Protein AF-A0A2P1QY27-F1 (afdb_monomer)

Mean predicted aligned error: 7.54 Å

Solvent-accessible surface area (backbone atoms only — not comparable to full-atom values): 5660 Å² total; per-residue (Å²): 138,79,81,81,84,64,83,78,68,60,82,77,63,62,79,51,90,59,43,98,46,76,68,22,73,76,40,82,64,39,32,54,49,47,54,47,47,26,58,73,45,59,69,72,42,33,53,50,48,37,59,43,25,78,76,29,68,55,36,13,52,50,50,46,54,51,41,55,50,51,56,69,72,60,80,57,88,88,43,80,82,35,69,67,48,49,41,46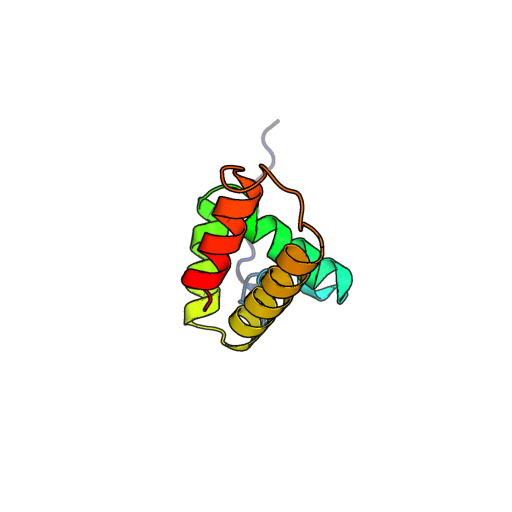,54,49,49,44,63,63,32,95

Secondary structure (DSSP, 8-sta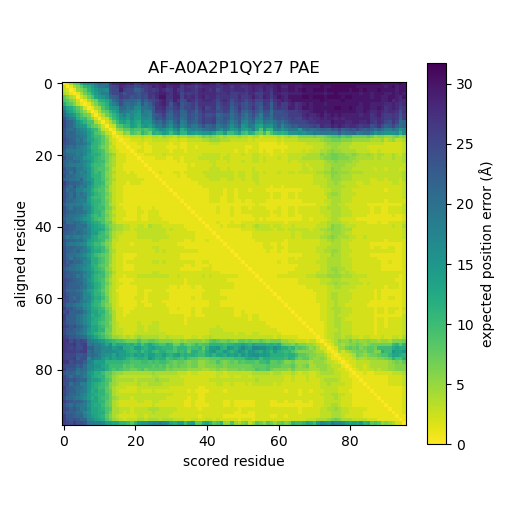te):
-PPP-----GGGGS--TT-SSGGGGS-HHHHHHHHHHHHHS-HHHHHHHHHHHHH-HHHHHHHHHHHHHHHHH---TT-TTSHHHHHHHHHHHH--

Sequence (96 aa):
MKLPEGPQNTSILHPLPGFVGMYGTKNHLEDKATIGAEVMGPQVFYNRLVQTCQTDPIVAAKVRKTVSRWKAFWPFAGAENTEWKARITQAERDCG

Structure (mmCIF, N/CA/C/O backbone):
data_AF-A0A2P1QY27-F1
#
_entry.id   AF-A0A2P1QY27-F1
#
loop_
_atom_site.group_PDB
_atom_site.id
_atom_site.type_symbol
_atom_site.label_atom_id
_atom_site.label_alt_id
_atom_site.label_comp_id
_atom_site.label_asym_id
_atom_site.label_entity_id
_atom_site.label_seq_id
_atom_site.pdbx_PDB_ins_code
_atom_site.Cartn_x
_atom_site.Cartn_y
_atom_site.Cartn_z
_atom_site.occupancy
_atom_site.B_iso_or_equiv
_atom_site.auth_seq_id
_atom_site.auth_comp_id
_atom_site.auth_asym_id
_atom_site.auth_atom_id
_atom_site.pdbx_PDB_model_num
ATOM 1 N N . MET A 1 1 ? 9.985 34.995 -5.768 1.00 34.78 1 MET A N 1
ATOM 2 C CA . MET A 1 1 ? 11.161 34.204 -6.188 1.00 34.78 1 MET A CA 1
ATOM 3 C C . MET A 1 1 ? 10.654 32.835 -6.619 1.00 34.78 1 MET A C 1
ATOM 5 O O . MET A 1 1 ? 10.178 32.090 -5.776 1.00 34.78 1 MET A O 1
ATOM 9 N N . LYS A 1 2 ? 10.602 32.573 -7.928 1.00 40.88 2 LYS A N 1
ATOM 10 C CA . LYS A 1 2 ? 10.138 31.302 -8.501 1.00 40.88 2 LYS A CA 1
ATOM 11 C C . LYS A 1 2 ? 11.387 30.462 -8.757 1.00 40.88 2 LYS A C 1
ATOM 13 O O . LYS A 1 2 ? 12.289 30.943 -9.437 1.00 40.88 2 LYS A O 1
ATOM 18 N N . LEU A 1 3 ? 11.487 29.289 -8.137 1.00 40.84 3 LEU A N 1
ATOM 19 C CA . LEU A 1 3 ? 12.597 28.370 -8.399 1.00 40.84 3 LEU A CA 1
ATOM 20 C C . LEU A 1 3 ? 12.514 27.914 -9.868 1.00 40.84 3 LEU A C 1
ATOM 22 O O . LEU A 1 3 ? 11.403 27.663 -10.341 1.00 40.84 3 LEU A O 1
ATOM 26 N N . PRO A 1 4 ? 13.635 27.847 -10.606 1.00 44.97 4 PRO A N 1
ATOM 27 C CA . PRO A 1 4 ? 13.617 27.388 -11.986 1.00 44.97 4 PRO A CA 1
ATOM 28 C C . PRO A 1 4 ? 13.300 25.890 -12.020 1.00 44.97 4 PRO A C 1
ATOM 30 O O . PRO A 1 4 ? 13.936 25.093 -11.329 1.00 44.97 4 PRO A O 1
ATOM 33 N N . GLU A 1 5 ? 12.314 25.508 -12.829 1.00 55.34 5 GLU A N 1
ATOM 34 C CA . GLU A 1 5 ? 12.055 24.111 -13.171 1.00 55.34 5 GLU A CA 1
ATOM 35 C C . GLU A 1 5 ? 13.187 23.637 -14.090 1.00 55.34 5 GLU A C 1
ATOM 37 O O . GLU A 1 5 ? 13.181 23.877 -15.297 1.00 55.34 5 GLU A O 1
ATOM 42 N N . GLY A 1 6 ? 14.212 23.014 -13.503 1.00 48.31 6 GLY A N 1
ATOM 43 C CA . GLY A 1 6 ? 15.174 22.223 -14.267 1.00 48.31 6 GLY A CA 1
ATOM 44 C C . GLY A 1 6 ? 14.463 21.055 -14.963 1.00 48.31 6 GLY A C 1
ATOM 45 O O . GLY A 1 6 ? 13.357 20.690 -14.550 1.00 48.31 6 GLY A O 1
ATOM 46 N N . PRO A 1 7 ? 15.064 20.446 -16.003 1.00 47.41 7 PRO A N 1
ATOM 47 C CA . PRO A 1 7 ? 14.480 19.267 -16.627 1.00 47.41 7 PRO A CA 1
ATOM 48 C C . PRO A 1 7 ? 14.232 18.236 -15.528 1.00 47.41 7 PRO A C 1
ATOM 50 O O . PRO A 1 7 ? 15.164 17.832 -14.828 1.00 47.41 7 PRO A O 1
ATOM 53 N N . GLN A 1 8 ? 12.968 17.859 -15.326 1.00 50.94 8 GLN A N 1
ATOM 54 C CA . GLN A 1 8 ? 12.630 16.764 -14.432 1.00 50.94 8 GLN A CA 1
ATOM 55 C C . GLN A 1 8 ? 13.368 15.545 -14.973 1.00 50.94 8 GLN A C 1
ATOM 57 O O . GLN A 1 8 ? 13.029 15.027 -16.035 1.00 50.94 8 GLN A O 1
ATOM 62 N N . ASN A 1 9 ? 14.437 15.141 -14.288 1.00 39.09 9 ASN A N 1
ATOM 63 C CA . ASN A 1 9 ? 15.224 13.984 -14.666 1.00 39.09 9 ASN A CA 1
ATOM 64 C C . ASN A 1 9 ? 14.401 12.731 -14.346 1.00 39.09 9 ASN A C 1
ATOM 66 O O . ASN A 1 9 ? 14.579 12.078 -13.318 1.00 39.09 9 ASN A O 1
ATOM 70 N N . THR A 1 10 ? 13.446 12.426 -15.219 1.00 45.09 10 THR A N 1
ATOM 71 C CA . THR A 1 10 ? 12.565 11.260 -15.129 1.00 45.09 10 THR A CA 1
ATOM 72 C C . THR A 1 10 ? 13.338 9.945 -15.242 1.00 45.09 10 THR A C 1
ATOM 74 O O . THR A 1 10 ? 12.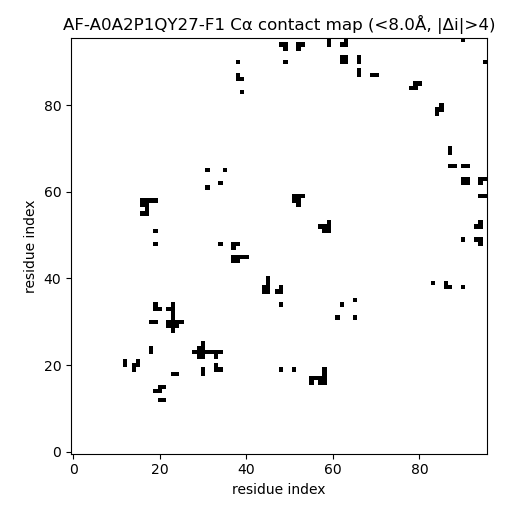804 8.901 -14.883 1.00 45.09 10 THR A O 1
ATOM 77 N N . SER A 1 11 ? 14.623 9.985 -15.620 1.00 42.59 11 SER A N 1
ATOM 78 C CA . SER A 1 11 ? 15.526 8.828 -15.622 1.00 42.59 11 SER A CA 1
ATOM 79 C C . SER A 1 11 ? 15.871 8.309 -14.215 1.00 42.59 11 SER A C 1
ATOM 81 O O . SER A 1 11 ? 16.302 7.168 -14.090 1.00 42.59 11 SER A O 1
ATOM 83 N N . ILE A 1 12 ? 15.664 9.092 -13.145 1.00 46.03 12 ILE A N 1
ATOM 84 C CA . ILE A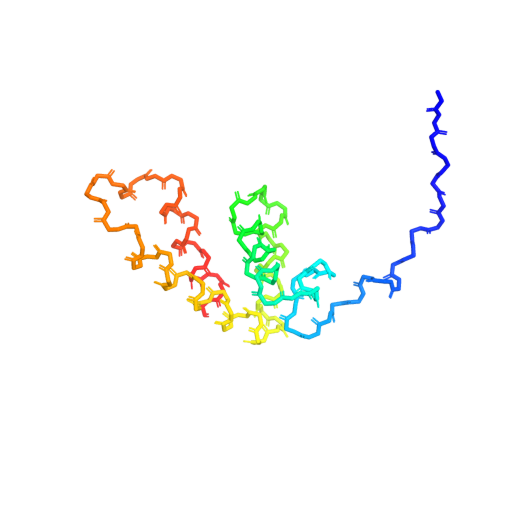 1 12 ? 15.808 8.624 -11.744 1.00 46.03 12 ILE A CA 1
ATOM 85 C C . ILE A 1 12 ? 14.508 7.949 -11.246 1.00 46.03 12 ILE A C 1
ATOM 87 O O . ILE A 1 12 ? 14.467 7.355 -10.173 1.00 46.03 12 ILE A O 1
ATOM 91 N N . LEU A 1 13 ? 13.433 8.017 -12.037 1.00 51.56 13 LEU A N 1
ATOM 92 C CA . LEU A 1 13 ? 12.094 7.527 -11.706 1.00 51.56 13 LEU A CA 1
ATOM 93 C C . LEU A 1 13 ? 11.719 6.252 -12.476 1.00 51.56 13 LEU A C 1
ATOM 95 O O . LEU A 1 13 ? 10.534 5.936 -12.580 1.00 51.56 13 LEU A O 1
ATOM 99 N N . HIS A 1 14 ? 12.688 5.503 -13.014 1.00 49.69 14 HIS A N 1
ATOM 100 C CA . HIS A 1 14 ? 12.382 4.152 -13.484 1.00 49.69 14 HIS A CA 1
ATOM 101 C C . HIS A 1 14 ? 11.929 3.307 -12.283 1.00 49.69 14 HIS A C 1
ATOM 103 O O . HIS A 1 14 ? 12.606 3.334 -11.250 1.00 49.69 14 HIS A O 1
ATOM 109 N N . PRO A 1 15 ? 10.797 2.582 -12.371 1.00 65.12 15 PRO A N 1
ATOM 110 C CA . PRO A 1 15 ? 10.396 1.682 -11.302 1.00 65.12 15 PRO A CA 1
ATOM 111 C C . PRO A 1 15 ? 11.505 0.647 -11.111 1.00 65.12 15 PRO A C 1
ATOM 113 O O . PRO A 1 15 ? 11.802 -0.140 -12.009 1.00 65.12 15 PRO A O 1
ATOM 116 N N . LEU A 1 16 ? 12.164 0.698 -9.955 1.00 85.25 16 LEU A N 1
ATOM 117 C CA . LEU A 1 16 ? 13.104 -0.335 -9.552 1.00 85.25 16 LEU A CA 1
ATOM 118 C C . LEU A 1 16 ? 12.282 -1.556 -9.145 1.00 85.25 16 LEU A C 1
ATOM 120 O O . LEU A 1 16 ? 11.458 -1.418 -8.235 1.00 85.25 16 LEU A O 1
ATOM 124 N N . PRO A 1 17 ? 12.493 -2.729 -9.770 1.00 90.50 17 PRO A N 1
ATOM 125 C CA . PRO A 1 17 ? 11.739 -3.923 -9.426 1.00 90.50 17 PRO A CA 1
ATOM 126 C C . PRO A 1 17 ? 11.759 -4.184 -7.918 1.00 90.50 17 PRO A C 1
ATOM 128 O O . PRO A 1 17 ? 12.810 -4.201 -7.273 1.00 90.50 17 PRO A O 1
ATOM 131 N N . GLY A 1 18 ? 10.576 -4.363 -7.351 1.00 94.38 18 GLY A N 1
ATOM 132 C CA . GLY A 1 18 ? 10.339 -4.566 -5.935 1.00 94.38 18 GLY A CA 1
ATOM 133 C C . GLY A 1 18 ? 10.217 -3.295 -5.097 1.00 94.38 18 GLY A C 1
ATOM 134 O O . GLY A 1 18 ? 10.034 -3.441 -3.889 1.00 94.38 18 GLY A O 1
ATOM 135 N N . PHE A 1 19 ? 10.297 -2.083 -5.654 1.00 94.75 19 PHE A N 1
ATOM 136 C CA . PHE A 1 19 ? 10.207 -0.833 -4.888 1.00 94.75 19 PHE A CA 1
ATOM 137 C C . PHE A 1 19 ? 9.162 0.129 -5.460 1.00 94.75 19 PHE A C 1
ATOM 139 O O . PHE A 1 19 ? 9.122 0.406 -6.653 1.00 94.75 19 PHE A O 1
ATOM 146 N N . VAL A 1 20 ? 8.360 0.718 -4.572 1.00 93.00 20 VAL A N 1
ATOM 147 C CA . VAL A 1 20 ? 7.324 1.709 -4.928 1.00 93.00 20 VAL A CA 1
ATOM 148 C C . VAL A 1 20 ? 7.893 3.118 -5.161 1.00 93.00 20 VAL A C 1
ATOM 150 O O . VAL A 1 20 ? 7.262 3.966 -5.788 1.00 93.00 20 VAL A O 1
ATOM 153 N N . GLY A 1 21 ? 9.118 3.372 -4.693 1.00 90.00 21 GLY A N 1
ATOM 154 C CA . GLY A 1 21 ? 9.814 4.640 -4.873 1.00 90.00 21 GLY A CA 1
ATOM 155 C C . GLY A 1 21 ? 11.272 4.577 -4.425 1.00 90.00 21 GLY A C 1
ATOM 156 O O . GLY A 1 21 ? 11.664 3.712 -3.642 1.00 90.00 21 GLY A O 1
ATOM 157 N N . MET A 1 22 ? 12.079 5.532 -4.897 1.00 89.38 22 MET A N 1
ATOM 158 C CA . MET A 1 22 ? 13.528 5.569 -4.653 1.00 89.38 22 MET A CA 1
ATOM 159 C C . MET A 1 22 ? 13.897 5.580 -3.167 1.00 89.38 22 MET A C 1
ATOM 161 O O . MET A 1 22 ? 14.891 4.976 -2.774 1.00 89.38 22 MET A O 1
ATOM 165 N N . TYR A 1 23 ? 13.096 6.229 -2.319 1.00 90.44 23 TYR A N 1
ATOM 166 C CA . TYR A 1 23 ? 13.378 6.292 -0.884 1.00 90.44 23 TYR A CA 1
ATOM 167 C C . TYR A 1 23 ? 13.367 4.906 -0.220 1.00 90.44 23 TYR A C 1
ATOM 169 O O . TYR A 1 23 ? 14.200 4.635 0.644 1.00 90.44 23 TYR A O 1
ATOM 177 N N . GLY A 1 24 ? 12.524 3.988 -0.708 1.00 92.81 24 GLY A N 1
ATOM 178 C CA . GLY A 1 24 ? 12.461 2.610 -0.223 1.00 92.81 24 GLY A CA 1
ATOM 179 C C . GLY A 1 24 ? 13.743 1.807 -0.461 1.00 92.81 24 GLY A C 1
ATOM 180 O O . GLY A 1 24 ? 13.991 0.825 0.230 1.00 92.81 24 GLY A O 1
ATOM 181 N N . THR A 1 25 ? 14.607 2.246 -1.379 1.00 93.75 25 THR A N 1
ATOM 182 C CA . THR A 1 25 ? 15.871 1.555 -1.685 1.00 93.75 25 THR A CA 1
ATOM 183 C C . THR A 1 25 ? 16.953 1.771 -0.628 1.00 93.75 25 THR A C 1
ATOM 185 O O . THR A 1 25 ? 17.946 1.047 -0.612 1.00 93.75 25 THR A O 1
ATOM 188 N N . LYS A 1 26 ? 16.771 2.740 0.282 1.00 93.25 26 LYS A N 1
ATOM 189 C CA . LYS A 1 26 ? 17.765 3.075 1.312 1.00 93.25 26 LYS A CA 1
ATOM 190 C C . LYS A 1 26 ? 18.019 1.930 2.285 1.00 93.25 26 LYS A C 1
ATOM 192 O O . LYS A 1 26 ? 19.166 1.670 2.632 1.00 93.25 26 LYS A O 1
ATOM 197 N N . ASN A 1 27 ? 16.958 1.298 2.781 1.00 95.50 27 ASN A N 1
ATOM 198 C CA . ASN A 1 27 ? 17.022 0.131 3.655 1.00 95.50 27 ASN A CA 1
ATOM 199 C C . ASN A 1 27 ? 15.630 -0.511 3.800 1.00 95.50 27 ASN A C 1
ATOM 201 O O . ASN A 1 27 ? 14.607 0.044 3.406 1.00 95.50 27 ASN A O 1
ATOM 205 N N . HIS A 1 28 ? 15.591 -1.683 4.430 1.00 94.75 28 HIS A N 1
ATOM 206 C CA . HIS A 1 28 ? 14.369 -2.467 4.602 1.00 94.75 28 HIS A CA 1
ATOM 207 C C . HIS A 1 28 ? 13.313 -1.835 5.532 1.00 94.75 28 HIS A C 1
ATOM 209 O O . HIS A 1 28 ? 12.177 -2.316 5.562 1.00 94.75 28 HIS A O 1
ATOM 215 N N . LEU A 1 29 ? 13.670 -0.838 6.350 1.00 96.50 29 LEU A N 1
ATOM 216 C CA . LEU A 1 29 ? 12.706 -0.072 7.143 1.00 96.50 29 LEU A CA 1
ATOM 217 C C . LEU A 1 29 ? 12.048 0.995 6.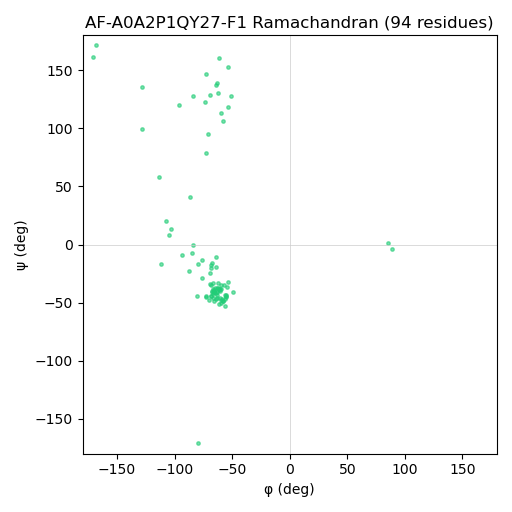268 1.00 96.50 29 LEU A C 1
ATOM 219 O O . LEU A 1 29 ? 10.822 1.081 6.266 1.00 96.50 29 LEU A O 1
ATOM 223 N N . GLU A 1 30 ? 12.832 1.703 5.454 1.00 97.25 30 GLU A N 1
ATOM 224 C CA . GLU A 1 30 ? 12.303 2.709 4.527 1.00 97.25 30 GLU A CA 1
ATOM 225 C C . GLU A 1 30 ? 11.450 2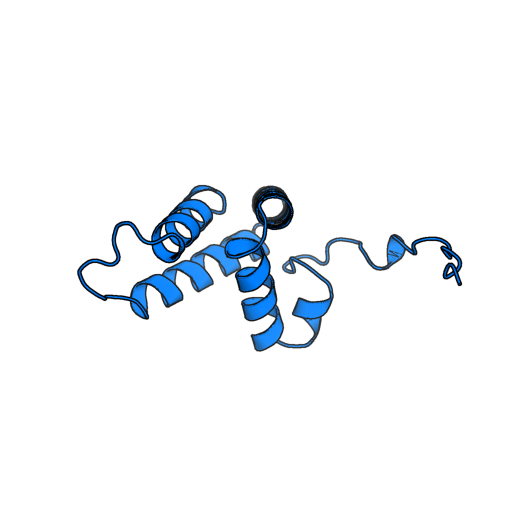.105 3.419 1.00 97.25 30 GLU A C 1
ATOM 227 O O . GLU A 1 30 ? 10.459 2.706 3.018 1.00 97.25 30 GLU A O 1
ATOM 232 N N . ASP A 1 31 ? 11.758 0.893 2.956 1.00 96.62 31 ASP A N 1
ATOM 233 C CA . ASP A 1 31 ? 10.901 0.169 2.011 1.00 96.62 31 ASP A CA 1
ATOM 234 C C . ASP A 1 31 ? 9.486 -0.038 2.582 1.00 96.62 31 ASP A C 1
ATOM 236 O O . ASP A 1 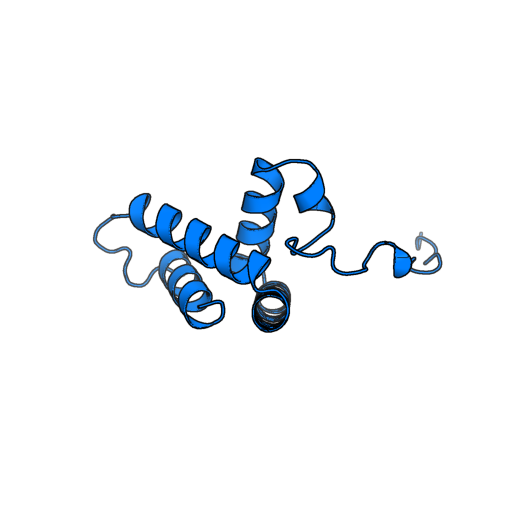31 ? 8.480 0.314 1.965 1.00 96.62 31 ASP A O 1
ATOM 240 N N . LYS A 1 32 ? 9.400 -0.517 3.830 1.00 96.19 32 LYS A N 1
ATOM 241 C CA . LYS A 1 32 ? 8.117 -0.710 4.524 1.00 96.19 32 LYS A CA 1
ATOM 242 C C . LYS A 1 32 ? 7.415 0.617 4.796 1.00 96.19 32 LYS A C 1
ATOM 244 O O . LYS A 1 32 ? 6.197 0.680 4.661 1.00 96.19 32 LYS A O 1
ATOM 249 N N . ALA A 1 33 ? 8.161 1.651 5.187 1.00 96.38 33 ALA A N 1
ATOM 250 C CA . ALA A 1 33 ? 7.612 2.975 5.456 1.00 96.38 33 ALA A CA 1
ATOM 251 C C . ALA A 1 33 ? 7.067 3.626 4.180 1.00 96.38 33 ALA A C 1
ATOM 253 O O . ALA A 1 33 ? 5.977 4.189 4.205 1.00 96.38 33 ALA A O 1
ATOM 254 N N . THR A 1 34 ? 7.769 3.478 3.054 1.00 96.38 34 THR A N 1
ATOM 255 C CA . THR A 1 34 ? 7.336 4.005 1.754 1.00 96.38 34 THR A CA 1
ATOM 256 C C . THR A 1 34 ? 6.078 3.284 1.274 1.00 96.38 34 THR A C 1
ATOM 258 O O . THR A 1 34 ? 5.109 3.945 0.923 1.00 96.38 34 THR A O 1
ATOM 261 N N . ILE A 1 35 ? 6.027 1.946 1.356 1.00 96.88 35 ILE A N 1
ATOM 262 C CA . ILE A 1 35 ? 4.785 1.189 1.107 1.00 96.88 35 ILE A CA 1
ATOM 263 C C . ILE A 1 35 ? 3.665 1.686 2.027 1.00 96.88 35 ILE A C 1
ATOM 265 O O . ILE A 1 35 ? 2.536 1.884 1.586 1.00 96.88 35 ILE A O 1
ATOM 269 N N . GLY A 1 36 ? 3.974 1.920 3.303 1.00 96.19 36 GLY A N 1
ATOM 270 C CA . GLY A 1 36 ? 2.992 2.404 4.260 1.00 96.19 36 GLY A CA 1
ATOM 271 C C . GLY A 1 36 ? 2.440 3.788 3.923 1.00 96.19 36 GLY A C 1
ATOM 272 O O . GLY A 1 36 ? 1.234 4.008 4.027 1.00 96.19 36 GLY A O 1
ATOM 273 N N . ALA A 1 37 ? 3.304 4.694 3.467 1.00 96.38 37 ALA A N 1
ATOM 274 C CA . ALA A 1 37 ? 2.929 6.026 3.012 1.00 96.38 37 ALA A CA 1
ATOM 275 C C . ALA A 1 37 ? 2.042 5.977 1.760 1.00 96.38 37 ALA A C 1
ATOM 277 O O . ALA A 1 37 ? 1.093 6.750 1.667 1.00 96.38 37 ALA A O 1
ATOM 278 N N . GLU A 1 38 ? 2.298 5.052 0.833 1.00 96.69 38 GLU A N 1
ATOM 279 C CA . GLU A 1 38 ? 1.452 4.861 -0.351 1.00 96.69 38 GLU A CA 1
ATOM 280 C C . GLU A 1 38 ? 0.059 4.313 0.025 1.00 96.69 38 GLU A C 1
ATOM 282 O O . GLU A 1 38 ? -0.950 4.787 -0.494 1.00 96.69 38 GLU A O 1
ATOM 287 N N . VAL A 1 39 ? -0.028 3.370 0.978 1.00 96.94 39 VAL A N 1
ATOM 288 C CA . VAL A 1 39 ? -1.319 2.818 1.447 1.00 96.94 39 VAL A CA 1
ATOM 289 C C . VAL A 1 39 ? -2.143 3.858 2.220 1.00 96.94 39 VAL A C 1
ATOM 291 O O . VAL A 1 39 ? -3.356 3.977 2.027 1.00 96.94 39 VAL A O 1
ATOM 294 N N . MET A 1 40 ? -1.496 4.612 3.113 1.00 95.75 40 MET A N 1
ATOM 295 C CA . MET A 1 40 ? -2.182 5.536 4.028 1.00 95.75 40 MET A CA 1
ATOM 296 C C . MET A 1 40 ? -2.279 6.970 3.512 1.00 95.75 40 MET A C 1
ATOM 298 O O . MET A 1 40 ? -2.970 7.792 4.109 1.00 95.75 40 MET A O 1
ATOM 302 N N . GLY A 1 41 ? -1.596 7.277 2.414 1.00 94.56 41 GLY A N 1
ATOM 303 C CA . GLY A 1 41 ? -1.520 8.614 1.852 1.00 94.56 41 GLY A CA 1
ATOM 304 C C . GLY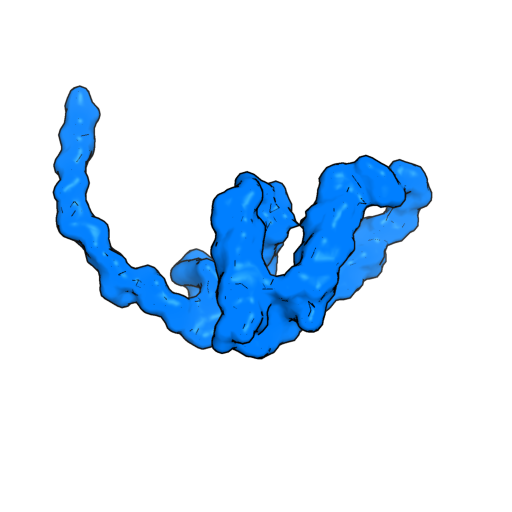 A 1 41 ? -2.742 9.029 1.023 1.00 94.56 41 GLY A C 1
ATOM 305 O O . GLY A 1 41 ? -3.777 8.353 0.987 1.00 94.56 41 GLY A O 1
ATOM 306 N N . PRO A 1 42 ? -2.632 10.175 0.329 1.00 95.88 42 PRO A N 1
ATOM 307 C CA . PRO A 1 42 ? -3.626 10.635 -0.635 1.00 95.88 42 PRO A CA 1
ATOM 308 C C . PRO A 1 42 ? -3.952 9.593 -1.717 1.00 95.88 42 PRO A C 1
ATOM 310 O O . PRO A 1 42 ? -3.096 8.806 -2.115 1.00 95.88 42 PRO A O 1
ATOM 313 N N . GLN A 1 43 ? -5.168 9.650 -2.272 1.00 95.19 43 GLN A N 1
ATOM 314 C CA . GLN A 1 43 ? -5.659 8.685 -3.272 1.00 95.19 43 GLN A CA 1
ATOM 315 C C . GLN A 1 43 ? -4.732 8.523 -4.490 1.00 95.19 43 GLN A C 1
ATOM 317 O O . GLN A 1 43 ? -4.637 7.438 -5.054 1.00 95.19 43 GLN A O 1
ATOM 322 N N . VAL A 1 44 ? -4.032 9.585 -4.901 1.00 94.12 44 VAL A N 1
ATOM 323 C CA . VAL A 1 44 ? -3.088 9.535 -6.030 1.00 94.12 44 VAL A CA 1
ATOM 324 C C . VAL A 1 44 ? -1.918 8.574 -5.781 1.00 94.12 44 VAL A C 1
ATOM 326 O O . VAL A 1 44 ? -1.514 7.865 -6.699 1.00 94.12 44 VAL A O 1
ATOM 329 N N . PHE A 1 45 ? -1.418 8.505 -4.546 1.00 94.12 45 PHE A N 1
ATOM 330 C CA . PHE A 1 45 ? -0.363 7.572 -4.138 1.00 94.12 45 PHE A CA 1
ATOM 331 C C . PHE A 1 45 ? -0.911 6.145 -4.121 1.00 94.12 45 PHE A C 1
ATOM 333 O O . PHE A 1 45 ? -0.399 5.259 -4.801 1.00 94.12 45 PHE A O 1
ATOM 340 N N . TYR A 1 46 ? -2.078 5.960 -3.504 1.00 96.75 46 TYR A N 1
ATOM 341 C CA . TYR A 1 46 ? -2.754 4.668 -3.496 1.00 96.75 46 TYR A CA 1
ATOM 342 C C . TYR A 1 46 ? -3.003 4.104 -4.908 1.00 96.75 46 TYR A C 1
ATOM 344 O O . TYR A 1 46 ? -2.695 2.948 -5.188 1.00 96.75 46 TYR A O 1
ATOM 352 N N . ASN A 1 47 ? -3.488 4.926 -5.842 1.00 96.12 47 ASN A N 1
ATOM 353 C CA . ASN A 1 47 ? -3.712 4.500 -7.225 1.00 96.12 47 ASN A CA 1
ATOM 354 C C . ASN A 1 47 ? -2.412 4.051 -7.910 1.00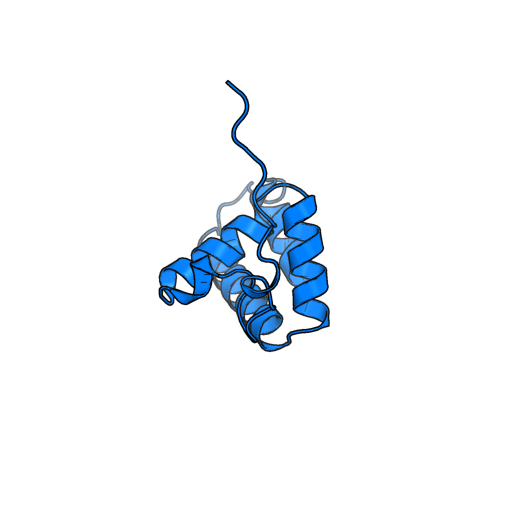 96.12 47 ASN A C 1
ATOM 356 O O . ASN A 1 47 ? -2.408 3.060 -8.643 1.00 96.12 47 ASN A O 1
ATOM 360 N N . ARG A 1 48 ? -1.300 4.752 -7.656 1.00 93.44 48 ARG A N 1
ATOM 361 C CA . ARG A 1 48 ? 0.023 4.372 -8.164 1.00 93.44 48 ARG A CA 1
ATOM 362 C C . ARG A 1 48 ? 0.497 3.050 -7.560 1.00 93.44 48 ARG A C 1
ATOM 364 O O . ARG A 1 48 ? 1.051 2.219 -8.283 1.00 93.44 48 ARG A O 1
ATOM 371 N N . LEU A 1 49 ? 0.270 2.837 -6.265 1.00 96.12 49 LEU A N 1
ATOM 372 C CA . LEU A 1 49 ? 0.580 1.575 -5.598 1.00 96.12 49 LEU A CA 1
ATOM 373 C C . LEU A 1 49 ? -0.148 0.408 -6.263 1.00 96.12 49 LEU A C 1
ATOM 375 O O . LEU A 1 49 ? 0.498 -0.575 -6.611 1.00 96.12 49 LEU A O 1
ATOM 379 N N . VAL A 1 50 ? -1.454 0.542 -6.508 1.00 97.38 50 VAL A N 1
ATOM 380 C CA . VAL A 1 50 ? -2.259 -0.499 -7.168 1.00 97.38 50 VAL A CA 1
ATOM 381 C C . VAL A 1 50 ? -1.731 -0.805 -8.572 1.00 97.38 50 VAL A C 1
ATOM 383 O O . VAL A 1 50 ? -1.512 -1.969 -8.901 1.00 97.38 50 VAL A O 1
ATOM 386 N N . GLN A 1 51 ? -1.432 0.218 -9.379 1.00 94.75 51 GLN A N 1
ATOM 387 C CA . GLN A 1 51 ? -0.821 0.030 -10.707 1.00 94.75 51 GLN A CA 1
ATOM 388 C C . GLN A 1 51 ? 0.535 -0.692 -10.629 1.00 94.75 51 GLN A C 1
ATOM 390 O O . GLN A 1 51 ? 0.854 -1.539 -11.467 1.00 94.75 51 GLN A O 1
ATOM 395 N N . THR A 1 52 ? 1.328 -0.385 -9.601 1.00 94.75 52 THR A N 1
ATOM 396 C CA . THR A 1 52 ? 2.621 -1.038 -9.365 1.00 94.75 52 THR A CA 1
ATOM 397 C C . THR A 1 52 ? 2.421 -2.497 -8.958 1.00 94.75 52 THR A C 1
ATOM 399 O O . THR A 1 52 ? 3.068 -3.370 -9.514 1.00 94.75 52 THR A O 1
ATOM 402 N N . CYS A 1 53 ? 1.480 -2.802 -8.064 1.00 96.69 53 CYS A N 1
ATOM 403 C CA . CYS A 1 53 ? 1.173 -4.176 -7.651 1.00 96.69 53 CYS A CA 1
ATOM 404 C C . CYS A 1 53 ? 0.723 -5.069 -8.819 1.00 96.69 53 CYS A C 1
ATOM 406 O O . CYS A 1 53 ? 1.061 -6.250 -8.851 1.00 96.69 53 CYS A O 1
ATOM 408 N N . GLN A 1 54 ? -0.002 -4.510 -9.792 1.00 95.38 54 GLN A N 1
ATOM 409 C CA . GLN A 1 54 ? -0.451 -5.234 -10.988 1.00 95.38 54 GLN A CA 1
ATOM 410 C C . GLN A 1 54 ? 0.694 -5.603 -11.941 1.00 95.38 54 GLN A C 1
ATOM 412 O O . GLN A 1 54 ? 0.563 -6.544 -12.722 1.00 95.38 54 GLN A O 1
ATOM 417 N N . THR A 1 55 ? 1.804 -4.863 -11.899 1.00 94.38 55 THR A N 1
ATOM 418 C CA . THR A 1 55 ? 2.939 -5.027 -12.822 1.00 94.38 55 THR A CA 1
ATOM 419 C C . THR A 1 55 ? 4.197 -5.571 -12.141 1.00 94.38 55 THR A C 1
ATOM 421 O O . THR A 1 55 ? 5.076 -6.102 -12.817 1.00 94.38 55 THR A O 1
ATOM 424 N N . ASP A 1 56 ? 4.266 -5.505 -10.809 1.00 95.31 56 ASP A N 1
ATOM 425 C CA . ASP A 1 56 ? 5.395 -5.930 -9.990 1.00 95.31 56 ASP A CA 1
ATOM 426 C C . ASP A 1 56 ? 4.942 -6.890 -8.864 1.00 95.31 56 ASP A C 1
ATOM 428 O O . ASP A 1 56 ? 4.474 -6.460 -7.798 1.00 95.31 56 ASP A O 1
ATOM 432 N N . PRO A 1 57 ? 5.112 -8.215 -9.048 1.00 95.69 57 PRO A N 1
ATOM 433 C CA . PRO A 1 57 ? 4.672 -9.205 -8.067 1.00 95.69 57 PRO A CA 1
ATOM 434 C C . PRO A 1 57 ? 5.478 -9.167 -6.758 1.00 95.69 57 PRO A C 1
ATOM 436 O O . PRO A 1 57 ? 4.998 -9.656 -5.729 1.00 95.69 57 PRO A O 1
ATOM 439 N N . ILE A 1 58 ? 6.687 -8.589 -6.760 1.00 96.69 58 ILE A N 1
ATOM 440 C CA . ILE A 1 58 ? 7.496 -8.423 -5.547 1.00 96.69 58 ILE A CA 1
ATOM 441 C C . ILE A 1 58 ? 6.882 -7.322 -4.684 1.00 96.69 58 ILE A C 1
ATOM 443 O O . ILE A 1 58 ? 6.725 -7.517 -3.474 1.00 96.69 58 ILE A O 1
ATOM 447 N N . VAL A 1 59 ? 6.487 -6.197 -5.288 1.00 96.69 59 VAL A N 1
ATOM 448 C CA . VAL A 1 59 ? 5.757 -5.131 -4.584 1.00 96.69 59 VAL A CA 1
ATOM 449 C C . VAL A 1 59 ? 4.446 -5.671 -4.015 1.00 96.69 59 VAL A C 1
ATOM 451 O O . VAL A 1 59 ? 4.204 -5.504 -2.818 1.00 96.69 59 VAL A O 1
ATOM 454 N N . ALA A 1 60 ? 3.655 -6.403 -4.806 1.00 97.81 60 ALA A N 1
ATOM 455 C CA . ALA A 1 60 ? 2.410 -7.017 -4.334 1.00 97.81 60 ALA A CA 1
ATOM 456 C C . ALA A 1 60 ? 2.638 -7.930 -3.110 1.00 97.81 60 ALA A C 1
ATOM 458 O O . ALA A 1 60 ? 1.978 -7.797 -2.075 1.00 97.81 60 ALA A O 1
ATOM 459 N N . ALA A 1 61 ? 3.652 -8.804 -3.162 1.00 97.62 61 ALA A N 1
ATOM 460 C CA . ALA A 1 61 ? 4.005 -9.673 -2.038 1.00 97.62 61 ALA A CA 1
ATOM 461 C C . ALA A 1 61 ? 4.428 -8.892 -0.781 1.00 97.62 61 ALA A C 1
ATOM 463 O O . ALA A 1 61 ? 4.071 -9.273 0.341 1.00 97.62 61 ALA A O 1
ATOM 464 N N . LYS A 1 62 ? 5.167 -7.788 -0.946 1.00 97.69 62 LYS A N 1
ATOM 465 C CA . LYS A 1 62 ? 5.548 -6.906 0.165 1.00 97.69 62 LYS A CA 1
ATOM 466 C C . LYS A 1 62 ? 4.330 -6.210 0.773 1.00 97.69 62 LYS A C 1
ATOM 468 O O . LYS A 1 62 ? 4.229 -6.190 2.000 1.00 97.69 62 LYS A O 1
ATOM 473 N N . VAL A 1 63 ? 3.394 -5.713 -0.039 1.00 97.62 63 VAL A N 1
ATOM 474 C CA . VAL A 1 63 ? 2.141 -5.100 0.441 1.00 97.62 63 VAL A CA 1
ATOM 475 C C . VAL A 1 63 ? 1.334 -6.105 1.259 1.00 97.62 63 VAL A C 1
ATOM 477 O O . VAL A 1 63 ? 1.024 -5.817 2.415 1.00 97.62 63 VAL A O 1
ATOM 480 N N . ARG A 1 64 ? 1.100 -7.322 0.741 1.00 96.31 64 ARG A N 1
ATOM 481 C CA . ARG A 1 64 ? 0.397 -8.389 1.483 1.00 96.31 64 ARG A CA 1
ATOM 482 C C . ARG A 1 64 ? 1.055 -8.687 2.831 1.00 96.31 64 ARG A C 1
ATOM 484 O O . ARG A 1 64 ? 0.379 -8.785 3.856 1.00 96.31 64 ARG A O 1
ATOM 491 N N . LYS A 1 65 ? 2.388 -8.783 2.861 1.00 96.25 65 LYS A N 1
ATOM 492 C CA . LYS A 1 65 ? 3.145 -9.027 4.098 1.00 96.25 65 LYS A CA 1
ATOM 493 C C . LYS A 1 65 ? 3.044 -7.863 5.088 1.00 96.25 65 LYS A C 1
ATOM 495 O O . LYS A 1 65 ? 2.951 -8.102 6.292 1.00 96.25 65 LYS A O 1
ATOM 500 N N . THR A 1 66 ? 3.072 -6.623 4.608 1.00 95.19 66 THR A N 1
ATOM 501 C CA . THR A 1 66 ? 2.907 -5.419 5.436 1.00 95.19 66 THR A CA 1
ATOM 502 C C . THR A 1 66 ? 1.501 -5.350 6.026 1.00 95.19 66 THR A C 1
ATOM 504 O O . THR A 1 66 ? 1.366 -5.232 7.243 1.00 95.19 66 THR A O 1
ATOM 507 N N . VAL A 1 67 ? 0.465 -5.539 5.204 1.00 94.12 67 VAL A N 1
ATOM 508 C CA . VAL A 1 67 ? -0.938 -5.568 5.641 1.00 94.12 67 VAL A CA 1
ATOM 509 C C . VAL A 1 67 ? -1.178 -6.665 6.677 1.00 94.12 67 VAL A C 1
ATOM 511 O O . VAL A 1 67 ? -1.747 -6.389 7.733 1.00 94.12 67 VAL A O 1
ATOM 514 N N . SER A 1 68 ? -0.687 -7.885 6.438 1.00 93.50 68 SER A N 1
ATOM 515 C CA . SER A 1 68 ? -0.793 -8.992 7.398 1.00 93.50 68 SER A CA 1
ATOM 516 C C . SER A 1 68 ? -0.212 -8.623 8.771 1.00 93.50 68 SER A C 1
ATOM 518 O O . SER A 1 68 ? -0.841 -8.863 9.803 1.00 93.50 68 SER A O 1
ATOM 520 N N . ARG A 1 69 ? 0.951 -7.960 8.798 1.00 92.94 69 ARG A N 1
ATOM 521 C CA . ARG A 1 69 ? 1.585 -7.498 10.043 1.00 92.94 69 ARG A CA 1
ATOM 522 C C . ARG A 1 69 ? 0.792 -6.398 10.733 1.00 92.94 69 ARG A C 1
ATOM 524 O O . ARG A 1 69 ? 0.665 -6.430 11.952 1.00 92.94 69 ARG A O 1
ATOM 531 N N . TRP A 1 70 ? 0.249 -5.443 9.986 1.00 91.50 70 TRP A N 1
ATOM 532 C CA . TRP A 1 70 ? -0.576 -4.385 10.566 1.00 91.50 70 TRP A CA 1
ATOM 533 C C . TRP A 1 70 ? -1.879 -4.917 11.159 1.00 91.50 70 TRP A C 1
ATOM 535 O O . TRP A 1 70 ? -2.253 -4.506 12.253 1.00 91.50 70 TRP A O 1
ATOM 545 N N . LYS A 1 71 ? -2.534 -5.871 10.486 1.00 88.94 71 LYS A N 1
ATOM 546 C CA . LYS A 1 71 ? -3.721 -6.550 11.023 1.00 88.94 71 LYS A CA 1
ATOM 547 C C . LYS A 1 71 ? -3.418 -7.292 12.324 1.00 88.94 71 LYS A C 1
ATOM 549 O O . LYS A 1 71 ? -4.218 -7.226 13.248 1.00 88.94 71 LYS A O 1
ATOM 554 N N . ALA A 1 72 ? -2.261 -7.951 12.411 1.00 89.31 72 ALA A N 1
ATOM 555 C CA . ALA A 1 72 ? -1.820 -8.617 13.637 1.00 89.31 72 ALA A CA 1
ATOM 556 C C . ALA A 1 72 ? -1.463 -7.626 14.762 1.00 89.31 72 ALA A C 1
ATOM 558 O O . ALA A 1 72 ? -1.677 -7.926 15.932 1.00 89.31 72 ALA A O 1
ATOM 559 N N . PHE A 1 73 ? -0.927 -6.452 14.415 1.00 83.50 73 PHE A N 1
ATOM 560 C CA . PHE A 1 73 ? -0.554 -5.413 15.378 1.00 83.50 73 PHE A CA 1
ATOM 561 C C . PHE A 1 73 ? -1.754 -4.634 15.936 1.00 83.50 73 PHE A C 1
ATOM 563 O O . PHE A 1 73 ? -1.686 -4.158 17.066 1.00 83.50 73 PHE A O 1
ATOM 570 N N . TRP A 1 74 ? -2.850 -4.505 15.177 1.00 77.06 74 TRP A N 1
ATOM 571 C CA . TRP A 1 74 ? -3.990 -3.652 15.539 1.00 77.06 74 TRP A CA 1
ATOM 572 C C . TRP A 1 74 ? -5.305 -4.416 15.834 1.00 77.06 74 TRP A C 1
ATOM 574 O O . TRP A 1 74 ? -6.323 -4.155 15.183 1.00 77.06 74 TRP A O 1
ATOM 584 N N . PRO A 1 75 ? -5.348 -5.350 16.809 1.00 73.12 75 PRO A N 1
ATOM 585 C CA . PRO A 1 75 ? -6.545 -6.131 17.129 1.00 73.12 75 PRO A CA 1
ATOM 586 C C . PRO A 1 75 ? -7.473 -5.422 18.139 1.00 73.12 75 PRO A C 1
ATOM 588 O O . PRO A 1 75 ? -7.994 -6.054 19.056 1.00 73.12 75 PRO A O 1
ATOM 591 N N . PHE A 1 76 ? -7.675 -4.106 18.024 1.00 70.69 76 PHE A N 1
ATOM 592 C CA . PHE A 1 76 ? -8.535 -3.367 18.958 1.00 70.69 76 PHE A CA 1
ATOM 593 C C . PHE A 1 76 ? -10.014 -3.460 18.556 1.00 70.69 76 PHE A C 1
ATOM 595 O O . PHE A 1 76 ? -10.376 -3.160 17.415 1.00 70.69 76 PHE A O 1
ATOM 602 N N . ALA A 1 77 ? -10.870 -3.853 19.503 1.00 74.88 77 ALA A N 1
ATOM 603 C CA . ALA A 1 77 ? -12.321 -3.876 19.322 1.00 74.88 77 ALA A CA 1
ATOM 604 C C . ALA A 1 77 ? -12.873 -2.455 19.091 1.00 74.88 77 ALA A C 1
ATOM 606 O O . ALA A 1 77 ? -12.435 -1.507 19.741 1.00 74.88 77 ALA A O 1
ATOM 607 N N . GLY A 1 78 ? -13.826 -2.303 18.166 1.00 79.94 78 GLY A N 1
ATOM 608 C CA . GLY A 1 78 ? -14.417 -1.011 17.795 1.00 79.94 78 GLY A CA 1
ATOM 609 C C . GLY A 1 78 ? -13.675 -0.279 16.669 1.00 79.94 78 GLY A C 1
ATOM 610 O O . GLY A 1 78 ? -14.127 0.770 16.215 1.00 79.94 78 GLY A O 1
ATOM 611 N N . ALA A 1 79 ? -12.550 -0.817 16.183 1.00 82.62 79 ALA A N 1
ATOM 612 C CA . ALA A 1 79 ? -11.776 -0.214 15.100 1.00 82.62 79 ALA A CA 1
ATOM 613 C C . ALA A 1 79 ? -12.291 -0.572 13.689 1.00 82.62 79 ALA A C 1
ATOM 615 O O . ALA A 1 79 ? -11.704 -0.121 12.703 1.00 82.62 79 ALA A O 1
ATOM 616 N N . GLU A 1 80 ? -13.354 -1.382 13.574 1.00 83.88 80 GLU A N 1
ATOM 617 C CA . GLU A 1 80 ? -13.931 -1.926 12.327 1.00 83.88 80 GLU A CA 1
ATOM 618 C C . GLU A 1 80 ? -14.156 -0.856 11.258 1.00 83.88 80 GLU A C 1
ATOM 620 O O . GLU A 1 80 ? -13.839 -1.086 10.093 1.00 83.88 80 GLU A O 1
ATOM 625 N N . ASN A 1 81 ? -14.629 0.318 11.677 1.00 87.06 81 ASN A N 1
ATOM 626 C CA . ASN A 1 81 ? -15.028 1.411 10.790 1.00 87.06 81 ASN A CA 1
ATOM 627 C C . ASN A 1 81 ? -13.991 2.543 10.721 1.00 87.06 81 ASN A C 1
ATOM 629 O O . ASN A 1 81 ? -14.294 3.635 10.246 1.00 87.06 81 ASN A O 1
ATOM 633 N N . THR A 1 82 ? -12.774 2.319 11.221 1.00 90.06 82 THR A N 1
ATOM 634 C CA . THR A 1 82 ? -11.708 3.323 11.126 1.00 90.06 82 THR A CA 1
ATOM 635 C C . THR A 1 82 ? -11.183 3.418 9.699 1.00 90.06 82 THR A C 1
ATOM 637 O O . THR A 1 82 ? -11.063 2.412 8.995 1.00 90.06 82 THR A O 1
ATOM 640 N N . GLU A 1 83 ? -10.782 4.624 9.293 1.00 91.12 83 GLU A N 1
ATOM 641 C CA . GLU A 1 83 ? -10.114 4.840 8.006 1.00 91.12 83 GLU A CA 1
ATOM 642 C C . GLU A 1 83 ? -8.880 3.936 7.857 1.00 91.12 83 GLU A C 1
ATOM 644 O O . GLU A 1 83 ? -8.636 3.370 6.794 1.00 91.12 83 GLU A O 1
ATOM 649 N N . TRP A 1 84 ? -8.152 3.718 8.956 1.00 89.75 84 TRP A N 1
ATOM 650 C CA . TRP A 1 84 ? -7.015 2.807 9.008 1.00 89.75 84 TRP A CA 1
ATOM 651 C C . TRP A 1 84 ? -7.395 1.385 8.562 1.00 89.75 84 TRP A C 1
ATOM 653 O O . TRP A 1 84 ? -6.783 0.829 7.649 1.00 89.75 84 TRP A O 1
ATOM 663 N N . LYS A 1 85 ? -8.445 0.799 9.155 1.00 90.56 85 LYS A N 1
ATOM 664 C CA . LYS A 1 85 ? -8.892 -0.567 8.832 1.00 90.56 85 LYS A CA 1
ATOM 665 C C . LYS A 1 85 ? -9.486 -0.653 7.423 1.00 90.56 85 LYS A C 1
ATOM 667 O O . LYS A 1 85 ? -9.246 -1.647 6.731 1.00 90.56 85 LYS A O 1
ATOM 672 N N . ALA A 1 86 ? -10.169 0.399 6.965 1.00 92.44 86 ALA A N 1
ATOM 673 C CA . ALA A 1 86 ? -10.667 0.499 5.596 1.00 92.44 86 ALA A CA 1
ATOM 674 C C . ALA A 1 86 ? -9.522 0.475 4.569 1.00 92.44 86 ALA A C 1
ATOM 676 O O . ALA A 1 86 ? -9.531 -0.363 3.667 1.00 92.44 86 ALA A O 1
ATOM 677 N N . ARG A 1 87 ? -8.496 1.317 4.744 1.00 94.31 87 ARG A N 1
ATOM 678 C CA . ARG A 1 87 ? -7.342 1.412 3.831 1.00 94.31 87 ARG A CA 1
ATOM 679 C C . ARG A 1 87 ? -6.509 0.138 3.786 1.00 94.31 87 ARG A C 1
ATOM 681 O O . ARG A 1 87 ? -6.143 -0.313 2.707 1.00 94.31 87 ARG A O 1
ATOM 688 N N . ILE A 1 88 ? -6.265 -0.489 4.936 1.00 93.12 88 ILE A N 1
ATOM 689 C CA . ILE A 1 88 ? -5.533 -1.763 5.002 1.00 93.12 88 ILE A CA 1
ATOM 690 C C . ILE A 1 88 ? -6.291 -2.875 4.278 1.00 93.12 88 ILE A C 1
ATOM 692 O O . ILE A 1 88 ? -5.690 -3.657 3.543 1.00 93.12 88 ILE A O 1
ATOM 696 N N . THR A 1 89 ? -7.607 -2.946 4.476 1.00 92.50 89 THR A N 1
ATOM 697 C CA . THR A 1 89 ? -8.448 -3.943 3.801 1.00 92.50 89 THR A CA 1
ATOM 698 C C . THR A 1 89 ? -8.506 -3.683 2.296 1.00 92.50 89 THR A C 1
ATOM 700 O O . THR A 1 89 ? -8.468 -4.625 1.512 1.00 92.50 89 THR A O 1
ATOM 703 N N . GLN A 1 90 ? -8.556 -2.416 1.879 1.00 96.00 90 GLN A N 1
ATOM 704 C CA . GLN A 1 90 ? -8.522 -2.043 0.467 1.00 96.00 90 GLN A CA 1
ATOM 705 C C . GLN A 1 90 ? -7.188 -2.441 -0.181 1.00 96.00 90 GLN A C 1
ATOM 707 O O . GLN A 1 90 ? -7.200 -3.113 -1.207 1.00 96.00 90 GLN A O 1
ATOM 712 N N . ALA A 1 91 ? -6.057 -2.148 0.470 1.00 96.69 91 ALA A N 1
ATOM 713 C CA . ALA A 1 91 ? -4.729 -2.516 -0.023 1.00 96.69 91 ALA A CA 1
ATOM 714 C C . ALA A 1 91 ? -4.547 -4.033 -0.172 1.00 96.69 91 ALA A C 1
ATOM 716 O O . ALA A 1 91 ? -3.936 -4.488 -1.134 1.00 96.69 91 ALA A O 1
ATOM 717 N N . GLU A 1 92 ? -5.086 -4.828 0.756 1.00 94.81 92 GLU A N 1
ATOM 718 C CA . GLU A 1 92 ? -5.071 -6.290 0.634 1.00 94.81 92 GLU A CA 1
ATOM 719 C C . GLU A 1 92 ? -5.865 -6.787 -0.573 1.00 94.81 92 GLU A C 1
ATOM 721 O O . GLU A 1 92 ? -5.451 -7.755 -1.197 1.00 94.81 92 GLU A O 1
ATOM 726 N N . ARG A 1 93 ? -6.992 -6.143 -0.896 1.00 96.56 93 ARG A N 1
ATOM 727 C CA . ARG A 1 93 ? -7.814 -6.515 -2.052 1.00 96.56 93 ARG A CA 1
ATOM 728 C C . ARG A 1 93 ? -7.164 -6.115 -3.370 1.00 96.56 93 ARG A C 1
ATOM 730 O O . ARG A 1 93 ? -7.147 -6.918 -4.292 1.00 96.56 93 ARG A O 1
ATOM 737 N N . ASP A 1 94 ? -6.633 -4.900 -3.455 1.00 97.31 94 ASP A N 1
ATOM 738 C CA . ASP A 1 94 ? -6.196 -4.337 -4.738 1.00 97.31 94 ASP A CA 1
ATOM 739 C C . ASP A 1 94 ? -4.751 -4.706 -5.106 1.00 97.31 94 ASP A C 1
ATOM 741 O O . ASP A 1 94 ? -4.394 -4.689 -6.282 1.00 97.31 94 ASP A O 1
ATOM 745 N N . CYS A 1 95 ? -3.920 -5.047 -4.114 1.00 94.56 95 CYS A N 1
ATOM 746 C CA . CYS A 1 95 ? -2.577 -5.611 -4.308 1.00 94.56 95 CYS A CA 1
ATOM 747 C C . CYS A 1 95 ? -2.517 -7.126 -4.018 1.00 94.56 95 CYS A C 1
ATOM 749 O O . CYS A 1 95 ? -1.418 -7.686 -3.931 1.00 94.56 95 CYS A O 1
ATOM 751 N N . GLY A 1 96 ? -3.679 -7.751 -3.796 1.00 71.06 96 GLY A N 1
ATOM 752 C CA . GLY A 1 96 ? -3.870 -9.157 -3.427 1.00 71.06 96 GLY A CA 1
ATOM 753 C C . GLY A 1 96 ? -3.502 -10.127 -4.525 1.00 71.06 96 GLY A C 1
ATOM 754 O O . GLY A 1 96 ? -4.030 -9.979 -5.644 1.00 71.06 96 GLY A O 1
#

Foldseek 3Di:
DDDDPDPPPCVQVDPDALALDPQLVPDVVSRLVLLVCLLLDDVVSVVSLLVCLVVHVNSLVSLLVSLVVVCVVDPDPPCCPPPVNVSSVVSPVSSD

Organism: NCBI:txid28183

pLDDT: mean 85.36, std 17.74, range [34.78, 97.81]

Radius of gyration: 15.28 Å; Cα contacts (8 Å, |Δi|>4): 89; chains: 1; bounding box: 33×44×36 Å